Protein AF-X0TA17-F1 (afdb_monomer)

Mean predicted aligned error: 3.19 Å

Organism: NCBI:txid412755

Nearest PDB structures (foldseek):
  3zug-assembly1_A  TM=9.193E-01  e=2.578E-04  Corynebacterium ammoniagenes
  5fo1-assembly1_A  TM=9.245E-01  e=2.943E-04  Corynebacterium ammoniagenes
  3zug-assembly1_B  TM=9.056E-01  e=3.590E-04  Corynebacterium ammoniagenes
  4uze-assembly1_A  TM=9.241E-01  e=4.680E-04  Corynebacterium ammoniagenes
  4uzf-assembly1_A  TM=9.215E-01  e=5.000E-04  Corynebacterium ammoniagenes

Solvent-accessible surface area (backbone atoms only — not comparable to full-atom values): 5184 Å² total; per-residue (Å²): 129,91,84,71,91,55,75,89,70,66,55,82,83,62,53,65,42,22,78,41,79,48,66,56,71,57,54,43,73,72,50,36,50,54,42,48,52,26,48,52,49,3,60,76,60,77,26,44,61,42,76,49,68,54,82,71,57,65,40,63,78,77,41,56,94,70,52,73,83,75,76,48,53,74,68,54,38,54,52,46,50,50,74,50,96

Secondary structure (DSSP, 8-state):
----SSGGG--GGGTT-EEEEE--TT--HHHHHHHHHHHHHHHHHTS-EEEEE-SS-THHHH-GGGPPPPSS-HHHHHHHHHHT-

Foldseek 3Di:
DDDDDDPVPPDPLQPQAFEDEDQQQPVDPVVLVSQVVRVVNRVVRVHDRYYHHDPPDVCVPVPVVPDDDGNDDPVVSVVSSVVSD

Structure (mmCIF, N/CA/C/O backbone):
data_AF-X0TA17-F1
#
_entry.id   AF-X0TA17-F1
#
loop_
_atom_site.group_PDB
_atom_site.id
_atom_site.type_symbol
_atom_site.label_atom_id
_atom_site.label_alt_id
_atom_site.label_comp_id
_atom_site.label_asym_id
_atom_site.label_entity_id
_atom_site.label_seq_id
_atom_site.pdbx_PDB_ins_code
_atom_site.Cartn_x
_atom_site.Cartn_y
_atom_site.Cartn_z
_atom_site.occupancy
_atom_site.B_iso_or_equiv
_atom_site.auth_seq_id
_atom_site.auth_comp_id
_atom_site.auth_asym_id
_atom_site.auth_atom_id
_atom_site.pdbx_PDB_model_num
ATOM 1 N N . MET A 1 1 ? -7.681 9.784 1.817 1.00 89.06 1 MET A N 1
ATOM 2 C CA . MET A 1 1 ? -6.586 8.949 2.364 1.00 89.06 1 MET A CA 1
ATOM 3 C C . MET A 1 1 ? -5.412 9.844 2.765 1.00 89.06 1 MET A C 1
ATOM 5 O O . MET A 1 1 ? -5.122 10.782 2.037 1.00 89.06 1 MET A O 1
ATOM 9 N N . GLU A 1 2 ? -4.758 9.608 3.908 1.00 91.62 2 GLU A N 1
ATOM 10 C CA . GLU A 1 2 ? -3.487 10.279 4.252 1.00 91.62 2 GLU A CA 1
ATOM 11 C C . GLU A 1 2 ? -2.319 9.530 3.595 1.00 91.62 2 GLU A C 1
ATOM 13 O O . GLU A 1 2 ? -2.294 8.299 3.618 1.00 91.62 2 GLU A O 1
ATOM 18 N N . VAL A 1 3 ? -1.366 10.256 3.003 1.00 93.19 3 VAL A N 1
ATOM 19 C CA . VAL A 1 3 ? -0.170 9.679 2.370 1.00 93.19 3 VAL A CA 1
ATOM 20 C C . VAL A 1 3 ? 1.061 10.133 3.141 1.00 93.19 3 VAL A C 1
ATOM 22 O O . VAL A 1 3 ? 1.267 11.328 3.337 1.00 93.19 3 VAL A O 1
ATOM 25 N N . LEU A 1 4 ? 1.869 9.164 3.567 1.00 93.06 4 LEU A N 1
ATOM 26 C CA . LEU A 1 4 ? 3.104 9.387 4.308 1.00 93.06 4 LEU A CA 1
ATOM 27 C C . LEU A 1 4 ? 4.282 8.883 3.473 1.00 93.06 4 LEU A C 1
ATOM 29 O O . LEU A 1 4 ? 4.385 7.685 3.202 1.00 93.06 4 LEU A O 1
ATOM 33 N N . ASP A 1 5 ? 5.175 9.791 3.087 1.00 92.81 5 ASP A N 1
ATOM 34 C CA . ASP A 1 5 ? 6.400 9.450 2.367 1.00 92.81 5 ASP A CA 1
ATOM 35 C C . ASP A 1 5 ? 7.533 9.196 3.365 1.00 92.81 5 ASP A C 1
ATOM 37 O O . ASP A 1 5 ? 8.169 10.127 3.846 1.00 92.81 5 ASP A O 1
ATOM 41 N N . GLY A 1 6 ? 7.774 7.927 3.696 1.00 90.50 6 GLY A N 1
ATOM 42 C CA . GLY A 1 6 ? 8.818 7.518 4.642 1.00 90.50 6 GLY A CA 1
ATOM 43 C C . GLY A 1 6 ? 8.270 7.071 6.000 1.00 90.50 6 GLY A C 1
ATOM 44 O O . GLY A 1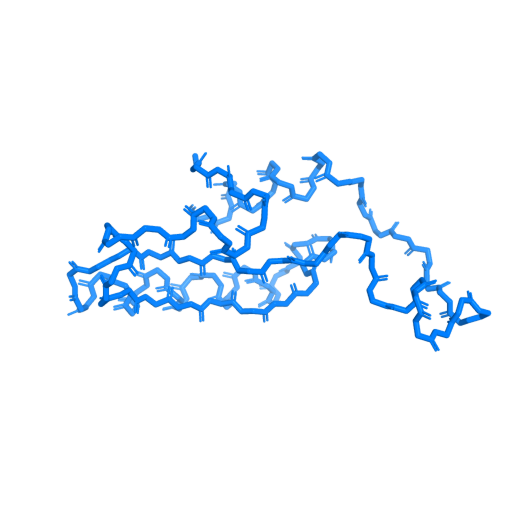 6 ? 7.251 7.561 6.489 1.00 90.50 6 GLY A O 1
ATOM 45 N N . LEU A 1 7 ? 8.948 6.093 6.609 1.00 88.69 7 LEU A N 1
ATOM 46 C CA . LEU A 1 7 ? 8.527 5.473 7.873 1.00 88.69 7 LEU A CA 1
ATOM 47 C C . LEU A 1 7 ? 8.693 6.409 9.075 1.00 88.69 7 LEU A C 1
ATOM 49 O O . LEU A 1 7 ? 8.016 6.244 10.085 1.00 88.69 7 LEU A O 1
ATOM 53 N N . GLU A 1 8 ? 9.574 7.396 8.973 1.00 90.31 8 GLU A N 1
ATOM 54 C CA . GLU A 1 8 ? 9.812 8.428 9.977 1.00 90.31 8 GLU A CA 1
ATOM 55 C C . GLU A 1 8 ? 8.584 9.315 10.230 1.00 90.31 8 GLU A C 1
ATOM 57 O O . GLU A 1 8 ? 8.442 9.867 11.319 1.00 90.31 8 GLU A O 1
ATOM 62 N N . HIS A 1 9 ? 7.662 9.396 9.266 1.00 89.25 9 HIS A N 1
ATOM 63 C CA . HIS A 1 9 ? 6.399 10.124 9.398 1.00 89.25 9 HIS A CA 1
ATOM 64 C C . HIS A 1 9 ? 5.296 9.284 10.064 1.00 89.25 9 HIS A C 1
ATOM 66 O O . HIS A 1 9 ? 4.190 9.770 10.300 1.00 89.25 9 HIS A O 1
ATOM 72 N N . PHE A 1 10 ? 5.578 8.021 10.398 1.00 85.69 10 PHE A N 1
ATOM 73 C CA . PHE A 1 10 ? 4.616 7.122 11.021 1.00 85.69 10 PHE A CA 1
ATOM 74 C C . PHE A 1 10 ? 4.505 7.390 12.532 1.00 85.69 10 PHE A C 1
ATOM 76 O O . PHE A 1 10 ? 5.386 7.044 13.321 1.00 85.69 10 PHE A O 1
ATOM 83 N N . GLY A 1 11 ? 3.409 8.031 12.946 1.00 81.12 11 GLY A N 1
ATOM 84 C CA . GLY A 1 11 ? 3.211 8.506 14.318 1.00 81.12 11 GLY A CA 1
ATOM 85 C C . GLY A 1 11 ? 2.430 7.563 15.254 1.00 81.12 11 GLY A C 1
ATOM 86 O O . GLY A 1 11 ? 1.957 6.495 14.861 1.00 81.12 11 GLY A O 1
ATOM 87 N N . PRO A 1 12 ? 2.219 7.971 16.524 1.00 74.50 12 PRO A N 1
ATOM 88 C CA . PRO A 1 12 ? 1.452 7.205 17.514 1.00 74.50 12 PRO A CA 1
ATOM 89 C C . PRO A 1 12 ? -0.007 6.932 17.121 1.00 74.50 12 PRO A C 1
ATOM 91 O O . PRO A 1 12 ? -0.573 5.945 17.589 1.00 74.50 12 PRO A O 1
ATOM 94 N N . GLY A 1 13 ? -0.596 7.779 16.267 1.00 74.31 13 GLY A N 1
ATOM 95 C CA . GLY A 1 13 ? -1.951 7.608 15.725 1.00 74.31 13 GLY A CA 1
ATOM 96 C C . GLY A 1 13 ? -2.115 6.364 14.846 1.00 74.31 13 GLY A C 1
ATOM 97 O O . GLY A 1 13 ? -3.232 5.900 14.647 1.00 74.31 13 GLY A O 1
ATOM 98 N N . SER A 1 14 ? -1.006 5.768 14.402 1.00 73.12 14 SER A N 1
ATOM 99 C CA . SER A 1 14 ? -0.995 4.567 13.568 1.00 73.12 14 SER A CA 1
ATOM 100 C C . SER A 1 14 ? -0.891 3.254 14.357 1.00 73.12 14 SER A C 1
ATOM 102 O O . SER A 1 14 ? -0.726 2.175 13.782 1.00 73.12 14 SER A O 1
ATOM 104 N N . LYS A 1 15 ? -0.944 3.312 15.695 1.00 80.12 15 LYS A N 1
ATOM 105 C CA . LYS A 1 15 ? -0.845 2.126 16.559 1.00 80.12 15 LYS A CA 1
ATOM 106 C C . LYS A 1 15 ? -2.139 1.309 16.542 1.00 80.12 15 LYS A C 1
ATOM 108 O O . LYS A 1 15 ? -3.228 1.852 16.411 1.00 80.12 15 LYS A O 1
ATOM 113 N N . ARG A 1 16 ? -1.998 -0.006 16.763 1.00 86.62 16 ARG A N 1
ATOM 114 C CA . ARG A 1 16 ? -3.110 -0.978 16.851 1.00 86.62 16 ARG A CA 1
ATOM 115 C C . ARG A 1 16 ? -3.970 -1.067 15.579 1.00 86.62 16 ARG A C 1
ATOM 117 O O . ARG A 1 16 ? -5.153 -1.350 15.679 1.00 86.62 16 ARG A O 1
ATOM 124 N N . GLY A 1 17 ? -3.382 -0.833 14.406 1.00 92.19 17 GLY A N 1
ATOM 125 C CA . GLY A 1 17 ? -4.047 -0.968 13.108 1.00 92.19 17 GLY A CA 1
ATOM 126 C C . GLY A 1 17 ? -3.811 -2.311 12.412 1.00 92.19 17 GLY A C 1
ATOM 127 O O . GLY A 1 17 ? -3.184 -3.218 12.962 1.00 92.19 17 GLY A O 1
ATOM 128 N N . ALA A 1 18 ? -4.282 -2.406 11.171 1.00 96.00 18 ALA A N 1
ATOM 129 C CA . ALA A 1 18 ? -3.961 -3.483 10.239 1.00 96.00 18 ALA A CA 1
ATOM 130 C C . ALA A 1 18 ? -3.132 -2.931 9.076 1.00 96.00 18 ALA A C 1
ATOM 132 O O . ALA A 1 18 ? -3.453 -1.874 8.534 1.00 96.00 18 ALA A O 1
ATOM 133 N N . LEU A 1 19 ? -2.078 -3.652 8.691 1.00 94.88 19 LEU A N 1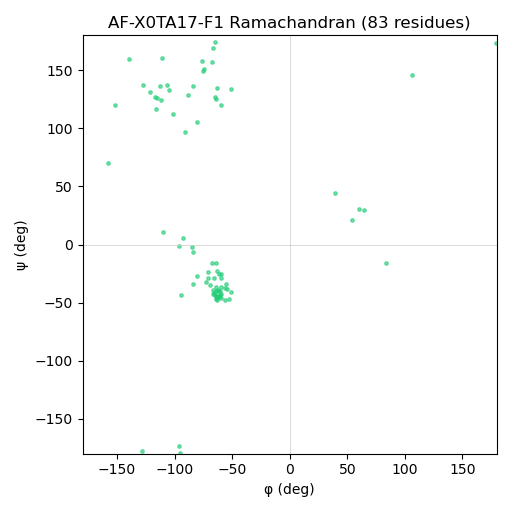
ATOM 134 C CA . LEU A 1 19 ? -1.136 -3.234 7.656 1.00 94.88 19 LEU A CA 1
ATOM 135 C C . LEU A 1 19 ? -1.161 -4.2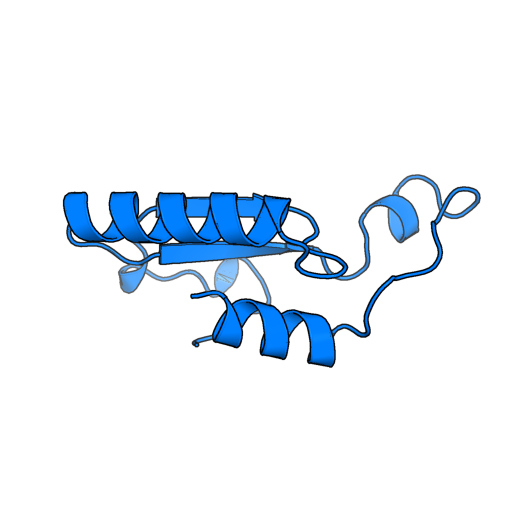10 6.479 1.00 94.88 19 LEU A C 1
ATOM 137 O O . LEU A 1 19 ? -0.935 -5.405 6.663 1.00 94.88 19 LEU A O 1
ATOM 141 N N . CYS A 1 20 ? -1.357 -3.683 5.274 1.00 96.56 20 CYS A N 1
ATOM 142 C CA . CYS A 1 20 ? -1.139 -4.398 4.024 1.00 96.56 20 CYS A CA 1
ATOM 143 C C . CYS A 1 20 ? 0.155 -3.915 3.368 1.00 96.56 20 CYS A C 1
ATOM 145 O O . CYS A 1 20 ? 0.372 -2.710 3.250 1.00 96.56 20 CYS A O 1
ATOM 147 N N . ILE A 1 21 ? 1.007 -4.838 2.924 1.00 96.31 21 ILE A N 1
ATOM 148 C CA . ILE A 1 21 ? 2.304 -4.518 2.317 1.00 96.31 21 ILE A CA 1
ATOM 149 C C . ILE A 1 21 ? 2.350 -5.093 0.906 1.00 96.31 21 ILE A C 1
ATOM 151 O O . ILE A 1 21 ? 2.069 -6.274 0.710 1.00 96.31 21 ILE A O 1
ATOM 155 N N . GLY A 1 22 ? 2.744 -4.283 -0.073 1.00 95.19 22 GLY A N 1
ATOM 156 C CA . GLY A 1 22 ? 2.838 -4.731 -1.459 1.00 95.19 22 GLY A CA 1
ATOM 157 C C . GLY A 1 22 ? 3.296 -3.636 -2.410 1.00 95.19 22 GLY A C 1
ATOM 158 O O . GLY A 1 22 ? 3.437 -2.481 -2.034 1.00 95.19 22 GLY A O 1
ATOM 159 N N . ASN A 1 23 ? 3.543 -3.982 -3.671 1.00 94.44 23 ASN A N 1
ATOM 160 C CA . ASN A 1 23 ? 3.892 -2.978 -4.681 1.00 94.44 23 ASN A CA 1
ATOM 161 C C . ASN A 1 23 ? 2.655 -2.237 -5.235 1.00 94.44 23 ASN A C 1
ATOM 163 O O . ASN A 1 23 ? 2.773 -1.090 -5.672 1.00 94.44 23 ASN A O 1
ATOM 167 N N . PHE A 1 24 ? 1.491 -2.904 -5.205 1.00 96.50 24 PHE A N 1
ATOM 168 C CA . PHE A 1 24 ? 0.176 -2.397 -5.620 1.00 96.50 24 PHE A CA 1
ATOM 169 C C . PHE A 1 24 ? 0.101 -1.822 -7.041 1.00 96.50 24 PHE A C 1
ATOM 171 O O . PHE A 1 24 ? -0.813 -1.066 -7.355 1.00 96.50 24 PHE A O 1
ATOM 178 N N . ASP A 1 25 ? 1.027 -2.191 -7.925 1.00 95.56 25 ASP A N 1
ATOM 179 C CA . ASP A 1 25 ? 0.964 -1.768 -9.323 1.00 95.56 25 ASP A CA 1
ATOM 180 C C . ASP A 1 25 ? -0.289 -2.346 -9.993 1.00 95.56 25 ASP A C 1
ATOM 182 O O . ASP A 1 25 ? -0.573 -3.543 -9.903 1.00 95.56 25 ASP A O 1
ATOM 186 N N . GLY A 1 26 ? -1.101 -1.465 -10.569 1.00 96.12 26 GLY A N 1
ATOM 187 C CA . GLY A 1 26 ? -2.378 -1.810 -11.182 1.00 96.12 26 GLY A CA 1
ATOM 188 C C . GLY A 1 26 ? -3.578 -1.919 -10.234 1.00 96.12 26 GLY A C 1
ATOM 189 O O . GLY A 1 26 ? -4.698 -1.950 -10.727 1.00 96.12 26 GLY A O 1
ATOM 190 N N . VAL A 1 27 ? -3.381 -2.019 -8.907 1.00 97.19 27 VAL A N 1
ATOM 191 C CA . VAL A 1 27 ? -4.452 -2.217 -7.891 1.00 97.19 27 VAL A CA 1
ATOM 192 C C . VAL A 1 27 ? -5.552 -3.196 -8.367 1.00 97.19 27 VAL A C 1
ATOM 194 O O . VAL A 1 27 ? -6.753 -2.963 -8.240 1.00 97.19 27 VAL A O 1
ATOM 197 N N . HIS A 1 28 ? -5.131 -4.314 -8.970 1.00 96.88 28 HIS A N 1
ATOM 198 C CA . HIS A 1 28 ? -6.027 -5.315 -9.552 1.00 96.88 28 HIS A CA 1
ATOM 199 C C . HIS A 1 28 ? -6.902 -6.013 -8.492 1.00 96.88 28 HIS A C 1
ATOM 201 O O . HIS A 1 28 ? -6.659 -5.898 -7.291 1.00 96.88 28 HIS A O 1
ATOM 207 N N . ILE A 1 29 ? -7.840 -6.863 -8.918 1.00 97.56 29 ILE A N 1
ATOM 208 C CA . ILE A 1 29 ? -8.817 -7.544 -8.040 1.00 97.56 29 ILE A CA 1
ATOM 209 C C . ILE A 1 29 ? -8.163 -8.254 -6.837 1.00 97.56 29 ILE A C 1
ATOM 211 O O . ILE A 1 29 ? -8.656 -8.141 -5.719 1.00 97.56 29 ILE A O 1
ATOM 215 N N . GLY A 1 30 ? -7.014 -8.916 -7.021 1.00 97.19 30 GLY A N 1
ATOM 216 C CA . GLY A 1 30 ? -6.285 -9.533 -5.902 1.00 97.19 30 GLY A CA 1
ATOM 217 C C . GLY A 1 30 ? -5.799 -8.534 -4.838 1.00 97.19 30 GLY A C 1
ATOM 218 O O . GLY A 1 30 ? -5.910 -8.799 -3.646 1.00 97.19 30 GLY A O 1
ATOM 219 N N . HIS A 1 31 ? -5.326 -7.350 -5.243 1.00 97.69 31 HIS A N 1
ATOM 220 C CA . HIS A 1 31 ? -4.956 -6.283 -4.317 1.00 97.69 31 HIS A CA 1
ATOM 221 C C . HIS A 1 31 ? -6.195 -5.743 -3.601 1.00 97.69 31 HIS A C 1
ATOM 223 O O . HIS A 1 31 ? -6.163 -5.576 -2.389 1.00 97.69 31 HIS A O 1
ATOM 229 N N . GLN A 1 32 ? -7.301 -5.539 -4.320 1.00 97.88 32 GLN A N 1
ATOM 230 C CA . GLN A 1 32 ? -8.560 -5.062 -3.735 1.00 97.88 32 GLN A CA 1
ATOM 231 C C . GLN A 1 32 ? -9.086 -6.018 -2.654 1.00 97.88 32 GLN A C 1
ATOM 233 O O . GLN A 1 32 ? -9.568 -5.573 -1.617 1.00 97.88 32 GLN A O 1
ATOM 238 N N . GLN A 1 33 ? -8.925 -7.331 -2.840 1.00 97.81 33 GLN A N 1
ATOM 239 C CA . GLN A 1 33 ? -9.254 -8.320 -1.811 1.00 97.81 33 GLN A CA 1
ATOM 240 C C . GLN A 1 33 ? -8.369 -8.178 -0.565 1.00 97.81 33 GLN A C 1
ATOM 242 O O . GLN A 1 33 ? -8.889 -8.162 0.549 1.00 97.81 33 GLN A O 1
ATOM 247 N N . LEU A 1 34 ? -7.052 -8.011 -0.733 1.00 97.62 34 LEU A N 1
ATOM 248 C CA . LEU A 1 34 ? -6.142 -7.765 0.39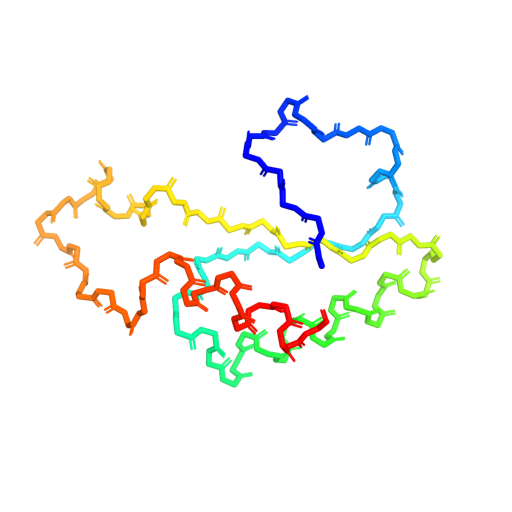4 1.00 97.62 34 LEU A CA 1
ATOM 249 C C . LEU A 1 34 ? -6.500 -6.476 1.154 1.00 97.62 34 LEU A C 1
ATOM 251 O O . LEU A 1 34 ? -6.480 -6.460 2.387 1.00 97.62 34 LEU A O 1
ATOM 255 N N . LEU A 1 35 ? -6.870 -5.411 0.438 1.00 97.69 35 LEU A N 1
ATOM 256 C CA . LEU A 1 35 ? -7.307 -4.144 1.032 1.00 97.69 35 LEU A CA 1
ATOM 257 C C . LEU A 1 35 ? -8.615 -4.314 1.812 1.00 97.69 35 LEU A C 1
ATOM 259 O O . LEU A 1 3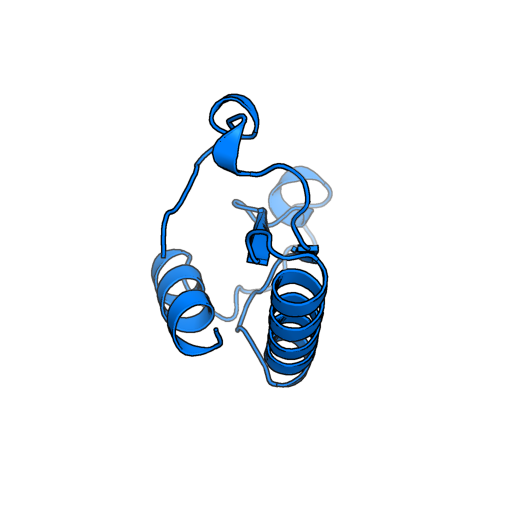5 ? -8.715 -3.859 2.953 1.00 97.69 35 LEU A O 1
ATOM 263 N N . ALA A 1 36 ? -9.585 -5.042 1.253 1.00 97.88 36 ALA A N 1
ATOM 264 C CA . ALA A 1 36 ? -10.850 -5.332 1.919 1.00 97.88 36 ALA A CA 1
ATOM 265 C C . ALA A 1 36 ? -10.652 -6.109 3.235 1.00 97.88 36 ALA A C 1
ATOM 267 O O . ALA A 1 36 ? -11.266 -5.766 4.248 1.00 97.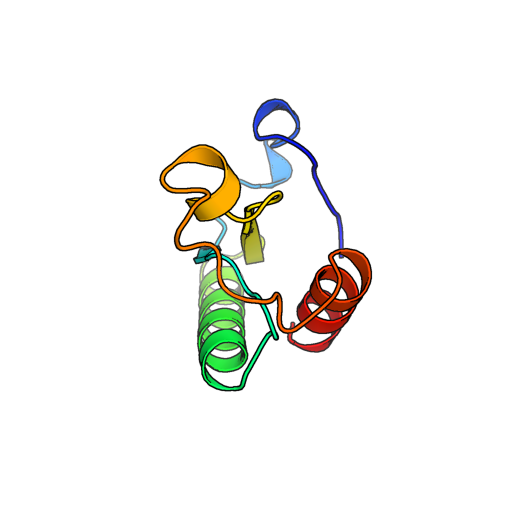88 36 ALA A O 1
ATOM 268 N N . GLU A 1 37 ? -9.775 -7.117 3.257 1.00 98.06 37 GLU A N 1
ATOM 269 C CA . GLU A 1 37 ? -9.435 -7.848 4.486 1.00 98.06 37 GLU A CA 1
ATOM 270 C C . GLU A 1 37 ? -8.694 -6.964 5.498 1.00 98.06 37 GLU A C 1
ATOM 272 O O . GLU A 1 37 ? -8.993 -6.997 6.693 1.00 98.06 37 GLU A O 1
ATOM 277 N N . THR A 1 38 ? -7.798 -6.097 5.025 1.00 97.81 38 THR A N 1
ATOM 278 C CA . THR A 1 38 ? -7.086 -5.133 5.879 1.00 97.81 38 THR A CA 1
ATOM 279 C C . THR A 1 38 ? -8.058 -4.172 6.563 1.00 97.81 38 THR A C 1
ATOM 281 O O . THR A 1 38 ? -7.978 -3.964 7.773 1.00 97.81 38 THR A O 1
ATOM 284 N N . LEU A 1 39 ? -9.041 -3.647 5.826 1.00 97.19 39 LEU A N 1
ATOM 285 C CA . LEU A 1 39 ? -10.104 -2.800 6.370 1.00 97.19 39 LEU A CA 1
ATOM 286 C C . LEU A 1 39 ? -10.974 -3.522 7.405 1.00 97.19 39 LEU A C 1
ATOM 288 O O . LEU A 1 39 ? -11.381 -2.919 8.401 1.00 97.19 39 LEU A O 1
ATOM 292 N N . LYS A 1 40 ? -11.303 -4.800 7.183 1.00 98.00 40 LYS A N 1
ATOM 293 C CA . LYS A 1 40 ? -12.054 -5.610 8.158 1.00 98.00 40 LYS A CA 1
ATOM 294 C C . LYS A 1 40 ? -11.253 -5.796 9.444 1.00 98.00 40 LYS A C 1
ATOM 296 O O . LYS A 1 40 ? -11.790 -5.570 10.529 1.00 98.00 40 LYS A O 1
ATOM 301 N N . LEU A 1 41 ? -9.973 -6.149 9.327 1.00 97.44 41 LEU A N 1
ATOM 302 C CA . LEU A 1 41 ? -9.100 -6.348 10.478 1.00 97.44 41 LEU A CA 1
ATOM 303 C C . LEU A 1 41 ? -8.928 -5.046 11.267 1.00 97.44 41 LEU A C 1
ATOM 305 O O . LEU A 1 41 ? -9.160 -5.055 12.472 1.00 97.44 41 LEU A O 1
ATOM 309 N N . ALA A 1 42 ? -8.632 -3.931 10.593 1.00 96.44 42 ALA A N 1
ATOM 310 C CA . ALA A 1 42 ? -8.509 -2.605 11.203 1.00 96.44 42 ALA A CA 1
ATOM 311 C C . ALA A 1 42 ? -9.749 -2.229 12.031 1.00 96.44 42 ALA A C 1
ATOM 313 O O . ALA A 1 42 ? -9.632 -1.847 13.197 1.00 96.44 42 ALA A O 1
ATOM 314 N N . ARG A 1 43 ? -10.949 -2.440 11.467 1.00 95.81 43 ARG A N 1
ATOM 315 C CA . ARG A 1 43 ? -12.221 -2.239 12.177 1.00 95.81 43 ARG A CA 1
ATOM 316 C C . ARG A 1 43 ? -12.346 -3.123 13.417 1.00 95.81 43 ARG A C 1
ATOM 318 O O . ARG A 1 43 ? -12.773 -2.631 14.456 1.00 95.81 43 ARG A O 1
ATOM 325 N N . SER A 1 44 ? -11.954 -4.395 13.334 1.00 96.88 44 SER A N 1
ATOM 326 C CA . SER A 1 44 ? -12.046 -5.330 14.467 1.00 96.88 44 SER A CA 1
ATOM 327 C C . SER A 1 44 ? -11.125 -4.972 15.639 1.00 96.88 44 SER A C 1
ATOM 329 O O . SER A 1 44 ? -11.458 -5.256 16.787 1.00 96.88 44 SER A O 1
ATOM 331 N N . VAL A 1 45 ? -9.990 -4.321 15.363 1.00 94.44 45 VAL A N 1
ATOM 332 C CA . VAL A 1 45 ? -9.016 -3.900 16.383 1.00 94.44 45 VAL A CA 1
ATOM 333 C C . VAL A 1 45 ? -9.193 -2.443 16.823 1.00 94.44 45 VAL A C 1
ATOM 335 O O . VAL A 1 45 ? -8.468 -1.984 17.705 1.00 94.44 45 VAL A O 1
ATOM 338 N N . GLY A 1 46 ? -10.157 -1.720 16.236 1.00 93.62 46 GLY A N 1
ATOM 339 C CA . GLY A 1 46 ? -10.422 -0.311 16.534 1.00 93.62 46 GLY A CA 1
ATOM 340 C C . GLY A 1 46 ? -9.273 0.626 16.146 1.00 93.62 46 GLY A C 1
ATOM 341 O O . GLY A 1 46 ? -9.072 1.641 16.810 1.00 93.62 46 GLY A O 1
ATOM 342 N N . GLY A 1 47 ? -8.501 0.273 15.116 1.00 93.38 47 GLY A N 1
ATOM 343 C CA . GLY A 1 47 ? -7.343 1.038 14.653 1.00 93.38 47 GLY A CA 1
ATOM 344 C C . GLY A 1 47 ? -7.377 1.333 13.152 1.00 93.38 47 GLY A C 1
ATOM 345 O O . GLY A 1 47 ? -8.342 0.985 12.469 1.00 93.38 47 GLY A O 1
ATOM 346 N N . PRO A 1 48 ? -6.336 1.991 12.616 1.00 93.81 48 PRO A N 1
ATOM 347 C CA . PRO A 1 48 ? -6.302 2.388 11.213 1.00 93.81 48 PRO A CA 1
ATOM 348 C C . PRO A 1 48 ? -6.030 1.207 10.275 1.00 93.81 48 PRO A C 1
ATOM 350 O O . PRO A 1 48 ? -5.314 0.265 10.622 1.00 93.81 48 PRO A O 1
ATOM 353 N N . ALA A 1 49 ? -6.570 1.285 9.060 1.00 95.56 49 ALA A N 1
ATOM 354 C CA . ALA A 1 49 ? -6.117 0.471 7.939 1.00 95.56 49 ALA A CA 1
ATOM 355 C C . ALA A 1 49 ? -4.975 1.209 7.240 1.00 95.56 49 ALA A C 1
ATOM 357 O O . ALA A 1 49 ? -5.105 2.388 6.918 1.00 95.56 49 ALA A O 1
ATOM 358 N N . VAL A 1 50 ? -3.855 0.525 7.032 1.00 95.19 50 VAL A N 1
ATOM 359 C CA . VAL A 1 50 ? -2.639 1.117 6.476 1.00 95.19 50 VAL A CA 1
ATOM 360 C C . VAL A 1 50 ? -2.179 0.293 5.287 1.00 95.19 50 VAL A C 1
ATOM 362 O O . VAL A 1 50 ? -2.152 -0.937 5.338 1.00 95.19 50 VAL A O 1
ATOM 365 N N . VAL A 1 51 ? -1.771 0.984 4.228 1.00 95.81 51 VAL A N 1
ATOM 366 C CA . VAL A 1 51 ? -1.094 0.391 3.077 1.00 95.81 51 VAL A CA 1
ATOM 367 C C . VAL A 1 51 ? 0.343 0.886 3.058 1.00 95.81 51 VAL A C 1
ATOM 369 O O . VAL A 1 51 ? 0.586 2.089 3.022 1.00 95.81 51 VAL A O 1
ATOM 372 N N . LEU A 1 52 ? 1.298 -0.039 3.046 1.00 95.38 52 LEU A N 1
ATOM 373 C CA . LEU A 1 52 ? 2.688 0.253 2.726 1.00 95.38 52 LEU A CA 1
ATOM 374 C C . LEU A 1 52 ? 2.942 -0.175 1.287 1.00 95.38 52 LEU A C 1
ATOM 376 O O . LEU A 1 52 ? 2.935 -1.367 0.965 1.00 95.38 52 LEU A O 1
ATOM 380 N N . THR A 1 53 ? 3.174 0.819 0.432 1.00 95.50 53 THR A N 1
ATOM 381 C CA . THR A 1 53 ? 3.578 0.617 -0.958 1.00 95.50 53 THR A CA 1
ATOM 382 C C . THR A 1 53 ? 5.013 1.065 -1.194 1.00 95.50 53 THR A C 1
ATOM 384 O O . THR A 1 53 ? 5.578 1.842 -0.432 1.00 95.50 53 THR A O 1
ATOM 387 N N . LEU A 1 54 ? 5.607 0.572 -2.279 1.00 93.25 54 LEU A N 1
ATOM 388 C CA . LEU A 1 54 ? 6.976 0.884 -2.674 1.00 93.25 54 LEU A CA 1
ATOM 389 C C . LEU A 1 54 ? 6.972 1.833 -3.877 1.00 93.25 54 LEU A C 1
ATOM 391 O O . LEU A 1 54 ? 6.163 1.685 -4.803 1.00 93.25 54 LEU A O 1
ATOM 395 N N . GLN A 1 55 ? 7.849 2.833 -3.832 1.00 91.56 55 GLN A N 1
ATOM 396 C CA . GLN A 1 55 ? 8.109 3.762 -4.924 1.00 91.56 55 GLN A CA 1
ATOM 397 C C . GLN A 1 55 ? 9.561 4.266 -4.816 1.00 91.56 55 GLN A C 1
ATOM 399 O O . GLN A 1 55 ? 9.905 4.872 -3.804 1.00 91.56 55 GLN A O 1
ATOM 404 N N . PRO A 1 56 ? 10.422 4.049 -5.829 1.00 90.69 56 PRO A N 1
ATOM 405 C CA . PRO A 1 56 ? 10.166 3.312 -7.069 1.00 90.69 56 PRO A CA 1
ATOM 406 C C . PRO A 1 56 ? 9.921 1.808 -6.844 1.00 90.69 56 PRO A C 1
ATOM 408 O O . PRO A 1 56 ? 10.167 1.282 -5.761 1.00 90.69 56 PRO A O 1
ATOM 411 N N . HIS A 1 57 ? 9.460 1.107 -7.886 1.00 90.69 57 HIS A N 1
ATOM 412 C CA . HIS A 1 57 ? 9.333 -0.354 -7.873 1.00 90.69 57 HIS A CA 1
ATOM 413 C C . HIS A 1 57 ? 10.651 -1.018 -7.414 1.00 90.69 57 HIS A C 1
ATOM 415 O O . HIS A 1 57 ? 11.705 -0.663 -7.950 1.00 90.69 57 HIS A O 1
ATOM 421 N N . PRO A 1 58 ? 10.634 -2.013 -6.505 1.00 91.81 58 PRO A N 1
ATOM 422 C CA . PRO A 1 58 ? 11.855 -2.580 -5.915 1.00 91.81 58 PRO A CA 1
ATOM 423 C C . PRO A 1 58 ? 12.861 -3.116 -6.933 1.00 91.81 58 PRO A C 1
ATOM 425 O O . PRO A 1 58 ? 14.064 -2.930 -6.777 1.00 91.81 58 PRO A O 1
ATOM 428 N N . MET A 1 59 ? 12.378 -3.732 -8.017 1.00 93.31 59 MET A N 1
ATOM 429 C CA . MET A 1 59 ? 13.253 -4.225 -9.088 1.00 93.31 59 MET A CA 1
ATOM 430 C C . MET A 1 59 ? 14.062 -3.122 -9.770 1.00 93.31 59 MET A C 1
ATOM 432 O O . MET A 1 59 ? 15.161 -3.404 -10.224 1.00 93.31 59 MET A O 1
ATOM 436 N N . ARG A 1 60 ? 13.601 -1.863 -9.769 1.00 93.38 60 ARG A N 1
ATOM 437 C CA . ARG A 1 60 ? 14.402 -0.741 -10.278 1.00 93.38 60 ARG A CA 1
ATOM 438 C C . ARG A 1 60 ? 15.715 -0.578 -9.512 1.00 93.38 60 ARG A C 1
ATOM 440 O O . ARG A 1 60 ? 16.674 -0.078 -10.081 1.00 93.38 60 ARG A O 1
ATOM 447 N N . LEU A 1 61 ? 15.741 -0.968 -8.239 1.00 92.94 61 LEU A N 1
ATOM 448 C CA . LEU A 1 61 ? 16.938 -0.923 -7.405 1.00 92.94 61 LEU A CA 1
ATOM 449 C C . LEU A 1 61 ? 17.678 -2.265 -7.401 1.00 92.94 61 LEU A C 1
ATOM 451 O O . LEU A 1 61 ? 18.899 -2.293 -7.481 1.00 92.94 61 LEU A O 1
ATOM 455 N N . LEU A 1 62 ? 16.935 -3.369 -7.289 1.00 95.56 62 LEU A N 1
ATOM 456 C CA . LEU A 1 62 ? 17.508 -4.697 -7.057 1.00 95.56 62 LEU A CA 1
ATOM 457 C C . LEU A 1 62 ? 17.976 -5.404 -8.336 1.00 95.56 62 LEU A C 1
ATOM 459 O O . LEU A 1 62 ? 18.922 -6.181 -8.281 1.00 95.56 62 LEU A O 1
ATOM 463 N N . CYS A 1 63 ? 17.284 -5.199 -9.459 1.00 95.94 63 CYS A N 1
ATOM 464 C CA . CYS A 1 63 ? 17.527 -5.897 -10.726 1.00 95.94 63 CYS A CA 1
ATOM 465 C C . CYS A 1 63 ? 16.967 -5.063 -11.901 1.00 95.94 63 CYS A C 1
ATOM 467 O O . CYS A 1 63 ? 15.922 -5.414 -12.468 1.00 95.94 63 CYS A O 1
ATOM 469 N N . PRO A 1 64 ? 17.594 -3.911 -12.222 1.00 94.75 64 PRO A N 1
ATOM 470 C CA . PRO A 1 64 ? 17.068 -2.955 -13.200 1.00 94.75 64 PRO A CA 1
ATOM 471 C C . PRO A 1 64 ? 16.798 -3.570 -14.580 1.00 94.75 64 PRO A C 1
ATOM 473 O O . PRO A 1 64 ? 15.840 -3.196 -15.251 1.00 94.75 64 PRO A O 1
ATOM 476 N N . GLU A 1 65 ? 17.610 -4.543 -14.987 1.00 96.50 65 GLU A N 1
ATOM 477 C CA . GLU A 1 65 ? 17.535 -5.251 -16.264 1.00 96.50 65 GLU A CA 1
ATOM 478 C C . GLU A 1 65 ? 16.296 -6.147 -16.414 1.00 96.50 65 GLU A C 1
ATOM 480 O O . GLU A 1 65 ? 15.960 -6.540 -17.529 1.00 96.50 65 GLU A O 1
ATOM 485 N N . ARG A 1 66 ? 15.601 -6.463 -15.314 1.00 95.00 66 ARG A N 1
ATOM 486 C CA . ARG A 1 66 ? 14.352 -7.245 -15.316 1.00 95.00 66 ARG A CA 1
ATOM 487 C C . ARG A 1 66 ? 13.122 -6.417 -14.956 1.00 95.00 66 ARG A C 1
ATOM 489 O O . ARG A 1 66 ? 12.072 -6.992 -14.678 1.00 95.00 66 ARG A O 1
ATOM 496 N N . MET A 1 67 ? 13.244 -5.093 -14.891 1.00 92.75 67 MET A N 1
ATOM 497 C CA . MET A 1 67 ? 12.145 -4.228 -14.474 1.00 92.75 67 MET A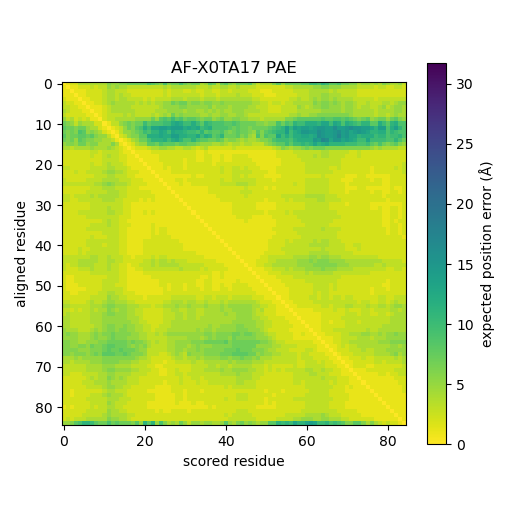 CA 1
ATOM 498 C C . MET A 1 67 ? 10.934 -4.405 -15.414 1.00 92.75 67 MET A C 1
ATOM 500 O O . MET A 1 67 ? 11.074 -4.151 -16.611 1.00 92.75 67 MET A O 1
ATOM 504 N N . PRO A 1 68 ? 9.757 -4.824 -14.906 1.00 89.69 68 PRO A N 1
ATOM 505 C CA . PRO A 1 68 ? 8.559 -4.903 -15.733 1.00 89.69 68 PRO A CA 1
ATOM 506 C C . PRO A 1 68 ? 8.088 -3.504 -16.140 1.00 89.69 68 PRO A C 1
ATOM 508 O O . PRO A 1 68 ? 8.369 -2.517 -15.457 1.00 89.69 68 PRO A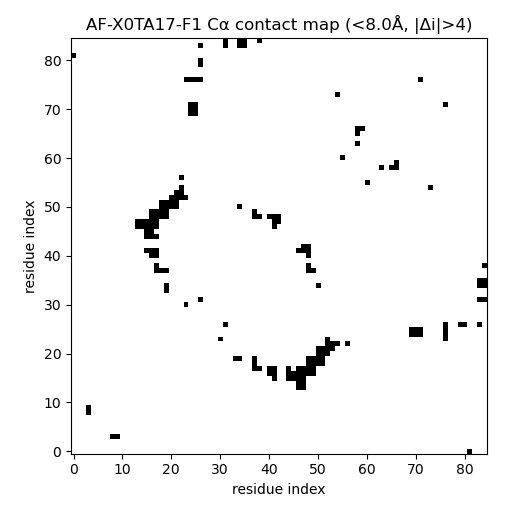 O 1
ATOM 511 N N . GLU A 1 69 ? 7.330 -3.415 -17.231 1.00 93.19 69 GLU A N 1
ATOM 512 C CA . GLU A 1 69 ? 6.604 -2.185 -17.542 1.00 93.19 69 GLU A CA 1
ATOM 513 C C . GLU A 1 69 ? 5.546 -1.925 -16.456 1.00 93.19 69 GLU A C 1
ATOM 515 O O . GLU A 1 69 ? 4.755 -2.826 -16.162 1.00 93.19 69 GLU A O 1
ATOM 520 N N . PRO A 1 70 ? 5.522 -0.731 -15.833 1.00 93.12 70 PRO A N 1
ATOM 521 C CA . PRO A 1 70 ? 4.514 -0.411 -14.831 1.00 93.12 70 PRO A CA 1
ATOM 522 C C . PRO A 1 70 ? 3.106 -0.419 -15.431 1.00 93.12 70 PRO A C 1
ATOM 524 O O . PRO A 1 70 ? 2.872 0.193 -16.474 1.00 93.12 70 PRO A O 1
ATOM 527 N N . ILE A 1 71 ? 2.155 -1.047 -14.739 1.00 95.06 71 ILE A N 1
ATOM 528 C CA . ILE A 1 71 ? 0.739 -1.069 -15.136 1.00 95.06 71 ILE A CA 1
ATOM 529 C C . ILE A 1 71 ? 0.116 0.323 -14.971 1.00 95.06 71 ILE A C 1
ATOM 531 O O . ILE A 1 71 ? -0.750 0.716 -15.752 1.00 95.06 71 ILE A O 1
ATOM 535 N N . CYS A 1 72 ? 0.542 1.078 -13.957 1.00 94.88 72 CYS A N 1
ATOM 536 C CA . CYS A 1 72 ? -0.008 2.397 -13.655 1.00 94.88 72 CYS A CA 1
ATOM 537 C C . CYS A 1 72 ? 1.064 3.416 -13.257 1.00 94.88 72 CYS A C 1
ATOM 539 O O . CYS A 1 72 ? 2.176 3.071 -12.841 1.00 94.88 72 CYS A O 1
ATOM 541 N N . ARG A 1 73 ? 0.735 4.709 -13.373 1.00 95.00 73 ARG A N 1
ATOM 542 C CA . ARG A 1 73 ? 1.608 5.772 -12.863 1.00 95.00 73 ARG A CA 1
ATOM 543 C C . ARG A 1 73 ? 1.487 5.843 -11.338 1.00 95.00 73 ARG A C 1
ATOM 545 O O . ARG A 1 73 ? 0.452 5.476 -10.788 1.00 95.00 73 ARG A O 1
ATOM 552 N N . PRO A 1 74 ? 2.488 6.394 -10.630 1.00 93.50 74 PRO A N 1
ATOM 553 C CA . PRO A 1 74 ? 2.419 6.534 -9.174 1.00 93.50 74 PRO A CA 1
ATOM 554 C C . PRO A 1 74 ? 1.173 7.286 -8.682 1.00 93.50 74 PRO A C 1
ATOM 556 O O . PRO A 1 74 ? 0.582 6.886 -7.686 1.00 93.50 74 PRO A O 1
ATOM 559 N N . ALA A 1 75 ? 0.743 8.328 -9.403 1.00 94.38 75 ALA A N 1
ATOM 560 C CA . ALA A 1 75 ? -0.477 9.070 -9.079 1.00 94.38 75 ALA A CA 1
ATOM 561 C C . ALA A 1 75 ? -1.748 8.217 -9.250 1.00 94.38 75 ALA A C 1
ATOM 563 O O . ALA A 1 75 ? -2.615 8.236 -8.380 1.00 94.38 75 ALA A O 1
ATOM 564 N N . ASP A 1 76 ? -1.824 7.424 -10.324 1.00 96.81 76 ASP A N 1
ATOM 565 C CA . ASP A 1 76 ? -2.946 6.511 -10.570 1.00 96.81 76 ASP A CA 1
ATOM 566 C C . ASP A 1 76 ? -3.007 5.426 -9.488 1.00 96.81 76 ASP A C 1
ATOM 568 O O . ASP A 1 76 ? -4.080 5.125 -8.976 1.00 96.81 76 ASP A O 1
ATOM 572 N N . LYS A 1 77 ? -1.848 4.899 -9.063 1.00 96.31 77 LYS A N 1
ATOM 573 C CA . LYS A 1 77 ? -1.756 3.941 -7.954 1.00 96.31 77 LYS A CA 1
ATOM 574 C C . LYS A 1 77 ? -2.366 4.498 -6.670 1.00 96.31 77 LYS A C 1
ATOM 576 O O . LYS A 1 77 ? -3.150 3.807 -6.031 1.00 96.31 77 LYS A O 1
ATOM 581 N N . LEU A 1 78 ? -2.017 5.731 -6.290 1.00 95.94 78 LEU A N 1
ATOM 582 C CA . LEU A 1 78 ? -2.570 6.375 -5.093 1.00 95.94 78 LEU A CA 1
ATOM 583 C C . LEU A 1 78 ? -4.084 6.587 -5.214 1.00 95.94 78 LEU A C 1
ATOM 585 O O . LEU A 1 78 ? -4.813 6.264 -4.280 1.00 95.94 78 LEU A O 1
ATOM 589 N N . LEU A 1 79 ? -4.553 7.060 -6.373 1.00 96.75 79 LEU A N 1
ATOM 590 C CA . LEU A 1 79 ? -5.980 7.236 -6.645 1.00 96.75 79 LEU A CA 1
ATOM 591 C C . LEU A 1 79 ? -6.747 5.911 -6.539 1.00 96.75 79 LEU A C 1
ATOM 593 O O . LEU A 1 79 ? -7.804 5.850 -5.918 1.00 96.75 79 LEU A O 1
ATOM 597 N N . TRP A 1 80 ? -6.228 4.839 -7.134 1.00 97.38 80 TRP A N 1
ATOM 598 C CA . TRP A 1 80 ? -6.892 3.536 -7.128 1.00 97.38 80 TRP A CA 1
ATOM 599 C C . TRP A 1 80 ? -6.835 2.852 -5.765 1.00 97.38 80 TRP A C 1
ATOM 601 O O . TRP A 1 80 ? -7.779 2.154 -5.408 1.00 97.38 80 TRP A O 1
ATOM 611 N N . LEU A 1 81 ? -5.771 3.068 -4.984 1.00 97.12 81 LEU A N 1
ATOM 612 C CA . LEU A 1 81 ? -5.718 2.638 -3.586 1.00 97.12 81 LEU A CA 1
ATOM 613 C C . LEU A 1 81 ? -6.813 3.319 -2.759 1.00 97.12 81 LEU A C 1
ATOM 615 O O . LEU A 1 81 ? -7.519 2.627 -2.035 1.00 97.12 81 LEU A O 1
ATOM 619 N N . GLU A 1 82 ? -7.001 4.633 -2.916 1.00 95.94 82 GLU A N 1
ATOM 620 C CA . GLU A 1 82 ? -8.076 5.374 -2.242 1.00 95.94 82 GLU A CA 1
ATOM 621 C C . GLU A 1 82 ? -9.475 4.914 -2.686 1.00 95.94 82 GLU A C 1
ATOM 623 O O . GLU A 1 82 ? -10.387 4.827 -1.872 1.00 95.94 82 GLU A O 1
ATOM 628 N N . GLN A 1 83 ? -9.662 4.575 -3.963 1.00 95.75 83 GLN A N 1
ATOM 629 C CA . GLN A 1 83 ? -10.940 4.047 -4.461 1.00 95.75 83 GLN A CA 1
ATOM 630 C C . GLN A 1 83 ? -11.238 2.619 -3.984 1.00 95.75 83 GLN A C 1
ATOM 632 O O . GLN A 1 83 ? -12.404 2.236 -3.881 1.00 95.75 83 GLN A O 1
ATOM 6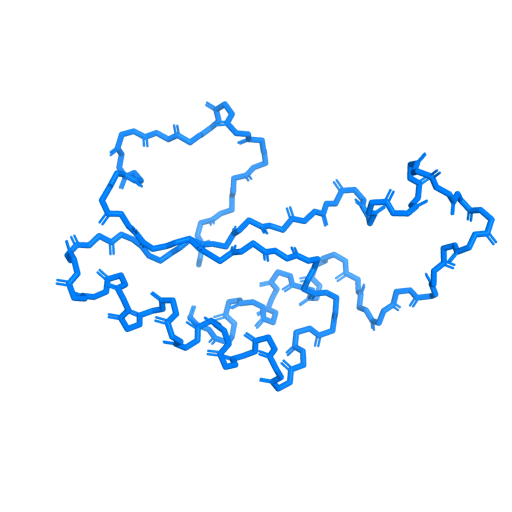37 N N . ALA A 1 84 ? -10.202 1.818 -3.736 1.00 93.88 84 ALA A N 1
ATOM 638 C CA . ALA A 1 84 ? -10.327 0.426 -3.319 1.00 93.88 84 ALA A CA 1
ATOM 639 C C . ALA A 1 84 ? -10.545 0.252 -1.805 1.00 93.88 84 ALA A C 1
ATOM 641 O O . ALA A 1 84 ? -10.784 -0.879 -1.365 1.00 93.88 84 ALA A O 1
ATOM 642 N N . GLY A 1 85 ? -10.468 1.330 -1.015 1.00 77.75 85 GLY A N 1
ATOM 643 C CA . GLY A 1 85 ? -10.650 1.266 0.432 1.00 77.75 85 GLY A CA 1
ATOM 644 C C . GLY A 1 85 ? -10.833 2.600 1.130 1.00 77.75 85 GLY A C 1
ATOM 645 O O . GLY A 1 85 ? -9.817 3.308 1.295 1.00 77.75 85 GLY A O 1
#

InterPro domains:
  IPR014729 Rossmann-like alpha/beta/alpha sandwich fold [G3DSA:3.40.50.620] (1-85)
  IPR015864 FAD synthetase [PF06574] (16-85)

Sequence (85 aa):
MEVLDGLEHFGPGSKRGALCIGNFDGVHIGHQQLLAETLKLARSVGGPAVVLTLQPHPMRLLCPERMPEPICRPADKLLWLEQAG

Radius of gyration: 13.7 Å; Cα contacts (8 Å, |Δi|>4): 92; chains: 1; bounding box: 30×20×35 Å

pLDDT: mean 93.34, std 5.32, range [73.12, 98.06]